Protein AF-E1YMQ4-F1 (afdb_monomer)

Secondary structure (DSSP, 8-state):
--SEEEEEE-TTSSEEEEEETTS-EEEEESEEEEEETTTTEEEEE---

Nearest PDB structures (foldseek):
  3fp9-assembly3_G  TM=6.998E-01  e=6.666E-01  Mycobacterium tuberculosis
  5t0g-assembly1_E  TM=5.591E-01  e=1.585E+00  Homo sapiens
  5vgz-assembly1_A  TM=5.799E-01  e=2.941E+00  Homo sapiens
  6vw0-assembly1_C  TM=5.823E-01  e=3.328E+00  Mycobacterium tuberculosis
  6asg-assembly1_C  TM=5.744E-01  e=7.437E+00  Thermus thermophilus HB8

Foldseek 3Di:
DPQWDDWAQDPVNQWIWTAHPVGDIDIDGFDFPDDDVVVPDTDGDHDD

Solvent-accessible surface area (backbone atoms only — not comparable to full-atom values): 3038 Å² total; per-residue (Å²): 138,70,66,69,72,46,80,42,74,41,97,81,74,44,30,34,39,38,31,25,78,85,69,53,72,48,77,46,68,30,45,83,73,46,80,39,73,90,78,73,42,73,42,70,40,75,69,129

Sequence (48 aa):
MESVDVIEPEEDQKSYRLVSIFGDQKIIRGRIRLMNLVDHKILFEKHE

Mean predicted aligned error: 3.32 Å

Structure (mmCIF, N/CA/C/O backbone):
data_AF-E1YMQ4-F1
#
_entry.id   AF-E1YMQ4-F1
#
loop_
_atom_site.group_PDB
_atom_site.id
_atom_site.type_symbol
_atom_site.label_atom_id
_atom_site.label_alt_id
_atom_site.label_comp_id
_atom_site.label_asym_id
_atom_site.label_entity_id
_atom_site.label_seq_id
_atom_site.pdbx_PDB_ins_code
_atom_site.Cartn_x
_atom_site.Cartn_y
_atom_site.Cartn_z
_atom_site.occupancy
_atom_site.B_iso_or_equiv
_atom_site.auth_seq_id
_atom_site.auth_comp_id
_atom_site.auth_asym_id
_atom_site.auth_atom_id
_atom_site.pdbx_PDB_model_num
ATOM 1 N N . MET A 1 1 ? -1.752 6.695 -6.526 1.00 86.88 1 MET A N 1
ATOM 2 C CA . MET A 1 1 ? -0.317 6.552 -6.217 1.00 86.88 1 MET A CA 1
ATOM 3 C C . MET A 1 1 ? 0.217 5.581 -7.237 1.00 86.88 1 MET A C 1
ATOM 5 O O . MET A 1 1 ? -0.488 4.625 -7.538 1.00 86.88 1 MET A O 1
ATOM 9 N N . GLU A 1 2 ? 1.364 5.882 -7.819 1.00 90.94 2 GLU A N 1
ATOM 10 C CA . GLU A 1 2 ? 1.952 5.108 -8.912 1.00 90.94 2 GLU A CA 1
ATOM 11 C C . GLU A 1 2 ? 3.201 4.384 -8.407 1.00 90.94 2 GLU A C 1
ATOM 13 O O . GLU A 1 2 ? 3.758 4.774 -7.380 1.00 90.94 2 GLU A O 1
ATOM 18 N N . SER A 1 3 ? 3.598 3.316 -9.104 1.00 93.56 3 SER A N 1
ATOM 19 C CA . SER A 1 3 ? 4.814 2.539 -8.820 1.00 93.56 3 SER A CA 1
ATOM 20 C C . SER A 1 3 ? 4.974 2.142 -7.344 1.00 93.56 3 SER A C 1
ATOM 22 O O . SER A 1 3 ? 6.035 2.325 -6.747 1.00 93.56 3 SER A O 1
ATOM 24 N N . VAL A 1 4 ? 3.889 1.642 -6.744 1.00 94.94 4 VAL A N 1
ATOM 25 C CA . VAL A 1 4 ? 3.884 1.132 -5.366 1.00 94.94 4 VAL A CA 1
ATOM 26 C C . VAL A 1 4 ? 4.661 -0.181 -5.313 1.00 94.94 4 VAL A C 1
ATOM 28 O O . VAL A 1 4 ? 4.380 -1.082 -6.098 1.00 94.94 4 VAL A O 1
ATOM 31 N N . ASP A 1 5 ? 5.602 -0.269 -4.379 1.00 94.31 5 ASP A N 1
ATOM 32 C CA . ASP A 1 5 ? 6.441 -1.445 -4.132 1.00 94.31 5 ASP A CA 1
ATOM 33 C C . ASP A 1 5 ? 5.932 -2.243 -2.928 1.00 94.31 5 ASP A C 1
ATOM 35 O O . ASP A 1 5 ? 5.744 -3.456 -2.987 1.00 94.31 5 ASP A O 1
ATOM 39 N N . VAL A 1 6 ? 5.628 -1.535 -1.836 1.00 94.81 6 VAL A N 1
ATOM 40 C CA . VAL A 1 6 ? 5.243 -2.141 -0.560 1.00 94.81 6 VAL A CA 1
ATOM 41 C C . VAL A 1 6 ? 3.898 -1.595 -0.100 1.00 94.81 6 VAL A C 1
ATOM 43 O O . VAL A 1 6 ? 3.642 -0.389 -0.151 1.00 94.81 6 VAL A O 1
ATOM 46 N N . ILE A 1 7 ? 3.038 -2.500 0.367 1.00 94.81 7 ILE A N 1
ATOM 47 C CA . ILE A 1 7 ? 1.780 -2.188 1.046 1.00 94.81 7 ILE A CA 1
ATOM 48 C C . ILE A 1 7 ? 1.774 -2.946 2.367 1.00 94.81 7 ILE A C 1
ATOM 50 O O . ILE A 1 7 ? 1.724 -4.174 2.375 1.00 94.81 7 ILE A O 1
ATOM 54 N N . GLU A 1 8 ? 1.785 -2.214 3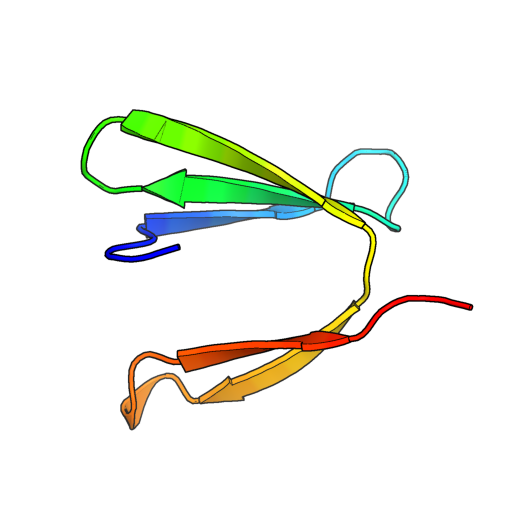.473 1.00 94.19 8 GLU A N 1
ATOM 55 C CA . GLU A 1 8 ? 1.770 -2.777 4.821 1.00 94.19 8 GLU A CA 1
ATOM 56 C C . GLU A 1 8 ? 0.525 -2.302 5.573 1.00 94.19 8 GLU A C 1
ATOM 58 O O . GLU A 1 8 ? 0.191 -1.117 5.501 1.00 94.19 8 GLU A O 1
ATOM 63 N N . PRO A 1 9 ? -0.196 -3.191 6.276 1.00 93.62 9 PRO A N 1
ATOM 64 C CA . PRO A 1 9 ? -1.227 -2.767 7.210 1.00 93.62 9 PRO A CA 1
ATOM 65 C C . PRO A 1 9 ? -0.582 -2.075 8.417 1.00 93.62 9 PRO A C 1
ATO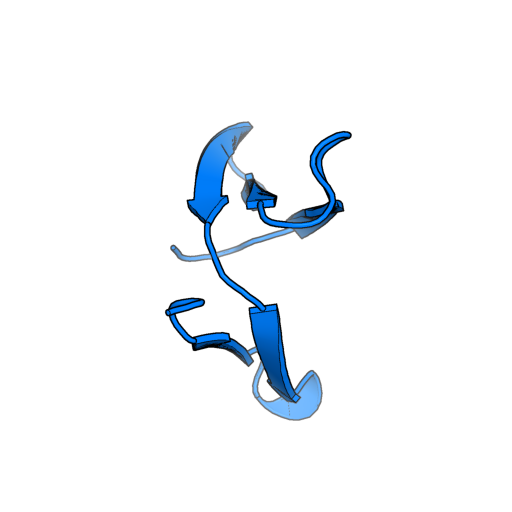M 67 O O . PRO A 1 9 ? 0.425 -2.540 8.947 1.00 93.62 9 PRO A O 1
ATOM 70 N N . GLU A 1 10 ? -1.183 -0.978 8.860 1.00 94.00 10 GLU A N 1
ATOM 71 C CA . GLU A 1 10 ? -0.794 -0.298 10.096 1.00 94.00 10 GLU A CA 1
ATOM 72 C C . GLU A 1 10 ? -1.347 -1.036 11.328 1.00 94.00 10 GLU A C 1
ATOM 74 O O . GLU A 1 10 ? -2.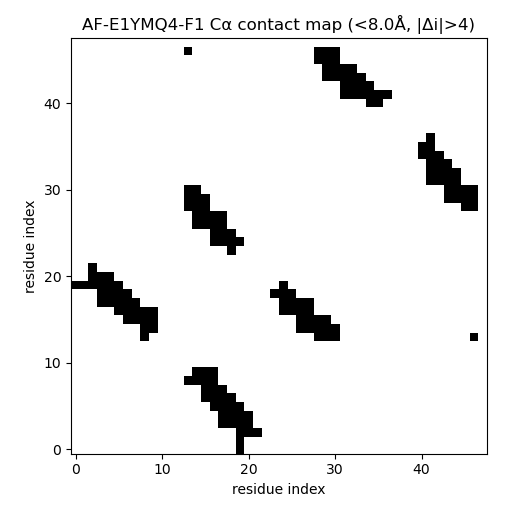245 -1.880 11.227 1.00 94.00 10 GLU A O 1
ATOM 79 N N . GLU A 1 11 ? -0.851 -0.679 12.518 1.00 90.62 11 GLU A N 1
ATOM 80 C CA . GLU A 1 11 ? -1.285 -1.282 13.790 1.00 90.62 11 GLU A CA 1
ATOM 81 C C . GLU A 1 11 ? -2.800 -1.157 14.027 1.00 90.62 11 GLU A C 1
ATOM 83 O O . GLU A 1 11 ? -3.406 -2.015 14.670 1.00 90.62 11 GLU A O 1
ATOM 88 N N . ASP A 1 12 ? -3.431 -0.115 13.474 1.00 85.25 12 ASP A N 1
ATOM 89 C CA . ASP A 1 12 ? -4.868 0.128 13.613 1.00 85.25 12 ASP A CA 1
ATOM 90 C C . ASP A 1 12 ? -5.752 -0.824 12.784 1.00 85.25 12 ASP A C 1
ATOM 92 O O . ASP A 1 12 ? -6.977 -0.779 12.925 1.00 85.25 12 ASP A O 1
ATOM 96 N N . GLN 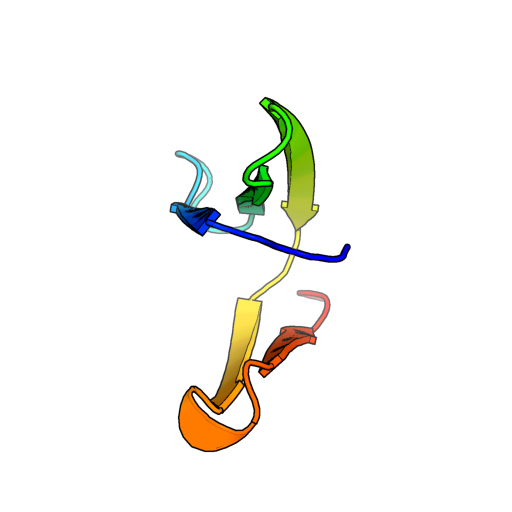A 1 13 ? -5.152 -1.667 11.928 1.00 82.12 13 GLN A N 1
ATOM 97 C CA . GLN A 1 13 ? -5.798 -2.597 10.984 1.00 82.12 13 GLN A CA 1
ATOM 98 C C . GLN A 1 13 ? -6.849 -1.964 10.052 1.00 82.12 13 GLN A C 1
ATOM 100 O O . GLN A 1 13 ? -7.579 -2.665 9.350 1.00 82.12 13 GLN A O 1
ATOM 105 N N . LYS A 1 14 ? -6.947 -0.635 10.036 1.00 88.31 14 LYS A N 1
ATOM 106 C CA . LYS A 1 14 ? -7.913 0.155 9.257 1.00 88.31 14 LYS A CA 1
ATOM 107 C C . LYS A 1 14 ? -7.216 1.051 8.247 1.00 88.31 14 LYS A C 1
ATOM 109 O O . LYS A 1 14 ? -7.879 1.694 7.426 1.00 88.31 14 LYS A O 1
ATOM 114 N N . SER A 1 15 ? -5.896 1.124 8.325 1.00 93.38 15 SER A N 1
ATOM 115 C CA . SER A 1 15 ? -5.056 1.853 7.406 1.00 93.38 15 SER A CA 1
ATOM 116 C C . SER A 1 15 ? -3.925 1.004 6.854 1.00 93.38 15 SER A C 1
ATOM 118 O O . SER A 1 15 ? -3.528 -0.017 7.412 1.00 93.38 15 SER A O 1
ATOM 120 N N . TYR A 1 16 ? -3.456 1.442 5.694 1.00 94.94 16 TYR A N 1
ATOM 121 C CA . TYR A 1 16 ? -2.350 0.853 4.972 1.00 94.94 16 TYR A CA 1
ATOM 122 C C . TYR A 1 16 ? -1.328 1.934 4.671 1.00 94.94 16 TYR A C 1
ATOM 124 O O . TYR A 1 16 ? -1.686 3.025 4.208 1.00 94.94 16 TYR A O 1
ATOM 132 N N . ARG A 1 17 ? -0.060 1.597 4.872 1.00 95.44 17 ARG A N 1
ATOM 133 C CA . ARG A 1 17 ? 1.082 2.358 4.393 1.00 95.44 17 ARG A CA 1
ATOM 134 C C . ARG A 1 17 ? 1.495 1.831 3.034 1.00 95.44 17 ARG A C 1
ATOM 136 O O . ARG A 1 17 ? 1.773 0.648 2.867 1.00 95.44 17 ARG A O 1
ATOM 143 N N . LEU A 1 18 ? 1.527 2.732 2.065 1.00 95.88 18 LEU A N 1
ATOM 144 C CA . LEU A 1 18 ? 2.032 2.479 0.728 1.00 95.88 18 LEU A CA 1
ATOM 145 C C . LEU A 1 18 ? 3.393 3.142 0.595 1.00 95.88 18 LEU A C 1
ATOM 147 O O . LEU A 1 18 ? 3.530 4.326 0.911 1.00 95.88 18 LEU A O 1
ATOM 151 N N . VAL A 1 19 ? 4.362 2.390 0.090 1.00 96.62 19 VAL A N 1
ATOM 152 C CA . VAL A 1 19 ? 5.701 2.878 -0.236 1.00 96.62 19 VAL A CA 1
ATOM 153 C C . VAL A 1 19 ? 5.915 2.690 -1.729 1.00 96.62 19 VAL A C 1
ATOM 155 O O . VAL A 1 19 ? 5.705 1.597 -2.258 1.00 96.62 19 VAL A O 1
ATOM 158 N N . SER A 1 20 ? 6.280 3.761 -2.427 1.00 95.50 20 SER A N 1
ATOM 159 C CA . SER A 1 20 ? 6.674 3.673 -3.836 1.00 95.50 20 SER A CA 1
ATOM 160 C C . SER A 1 20 ? 8.131 3.251 -3.980 1.00 95.50 20 SER A C 1
ATOM 162 O O . SER A 1 20 ? 8.941 3.477 -3.080 1.00 95.50 20 SER A O 1
ATOM 164 N N . ILE A 1 21 ? 8.490 2.754 -5.163 1.00 95.75 21 ILE A N 1
ATOM 165 C CA . ILE A 1 21 ? 9.888 2.476 -5.536 1.00 95.75 21 ILE A CA 1
ATOM 166 C C . ILE A 1 21 ? 10.794 3.722 -5.473 1.00 95.75 21 ILE A C 1
ATOM 168 O O . ILE A 1 21 ? 12.014 3.597 -5.460 1.00 95.75 21 ILE A O 1
ATOM 172 N N . PHE A 1 22 ? 10.211 4.926 -5.452 1.00 95.81 22 PHE A N 1
ATOM 173 C CA . PHE A 1 22 ? 10.934 6.198 -5.377 1.00 95.81 22 PHE A CA 1
ATOM 174 C C . PHE A 1 22 ? 11.120 6.697 -3.936 1.00 95.81 22 PHE A C 1
ATOM 176 O O . PHE A 1 22 ? 11.746 7.732 -3.723 1.00 95.81 22 PHE A O 1
ATOM 183 N N . GLY A 1 23 ? 10.591 5.973 -2.945 1.00 92.94 23 GLY A N 1
ATOM 184 C CA . GLY A 1 23 ? 10.677 6.322 -1.527 1.00 92.94 23 GLY A CA 1
ATOM 185 C C . GLY A 1 23 ? 9.509 7.158 -0.997 1.00 92.94 23 GLY A C 1
ATOM 186 O O . GLY A 1 23 ? 9.428 7.364 0.214 1.00 92.94 23 GLY A O 1
ATOM 187 N N . ASP A 1 24 ? 8.576 7.596 -1.853 1.00 95.75 24 ASP A N 1
ATOM 188 C CA . ASP A 1 24 ? 7.366 8.291 -1.398 1.00 95.75 24 ASP A CA 1
ATOM 189 C C . ASP A 1 24 ? 6.499 7.370 -0.539 1.00 95.75 24 ASP A C 1
ATOM 191 O O . ASP A 1 24 ? 6.245 6.220 -0.913 1.00 95.75 24 ASP A O 1
ATOM 195 N N . G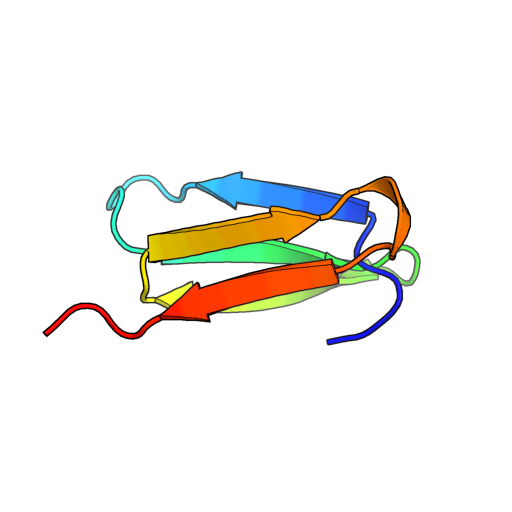LN A 1 25 ? 5.991 7.905 0.573 1.00 95.69 25 GLN A N 1
ATOM 196 C CA . GLN A 1 25 ? 5.122 7.183 1.498 1.00 95.69 25 GLN A CA 1
ATOM 197 C C . GLN A 1 25 ? 3.751 7.842 1.606 1.00 95.69 25 GLN A C 1
ATOM 199 O O . GLN A 1 25 ? 3.625 9.067 1.659 1.00 95.69 25 GLN A O 1
ATOM 204 N N . LYS A 1 26 ? 2.706 7.017 1.687 1.00 94.81 26 LYS A N 1
ATOM 205 C CA . LYS A 1 26 ? 1.338 7.481 1.909 1.00 94.81 26 LYS A CA 1
ATOM 206 C C . LYS A 1 26 ? 0.575 6.522 2.806 1.00 94.81 26 LYS A C 1
ATOM 208 O O . LYS A 1 26 ? 0.526 5.331 2.528 1.00 94.81 26 LYS A O 1
ATOM 213 N N . ILE A 1 27 ? -0.089 7.061 3.823 1.00 94.12 27 ILE A N 1
ATOM 214 C CA . ILE A 1 27 ? -1.038 6.307 4.644 1.00 94.12 27 ILE A CA 1
ATOM 215 C C . ILE A 1 27 ? -2.447 6.570 4.120 1.00 94.12 27 ILE A C 1
ATOM 217 O O . ILE A 1 27 ? -2.846 7.722 3.918 1.00 94.12 27 ILE A O 1
ATOM 221 N N . ILE A 1 28 ? -3.206 5.504 3.887 1.00 93.12 28 ILE A N 1
ATOM 222 C CA . ILE A 1 28 ? -4.624 5.582 3.532 1.00 93.12 28 ILE A CA 1
ATOM 223 C C . ILE A 1 28 ? -5.443 4.741 4.499 1.00 93.12 28 ILE A C 1
ATOM 225 O O . ILE A 1 28 ? -5.037 3.649 4.873 1.00 93.12 28 ILE A O 1
ATOM 229 N N . ARG A 1 29 ? -6.622 5.236 4.874 1.00 93.19 29 ARG A N 1
ATOM 230 C CA . ARG A 1 29 ? -7.627 4.457 5.604 1.00 93.19 29 ARG A CA 1
ATOM 231 C C . ARG A 1 29 ? -8.600 3.819 4.628 1.00 93.19 29 ARG A C 1
ATOM 233 O O . ARG A 1 29 ? -9.099 4.496 3.728 1.00 93.19 29 ARG A O 1
ATOM 240 N N . GLY A 1 30 ? -8.889 2.544 4.824 1.00 92.94 30 GLY A N 1
ATOM 241 C CA . GLY A 1 30 ? -9.771 1.776 3.960 1.00 92.94 30 GLY A CA 1
ATOM 242 C C . GLY A 1 30 ? -9.498 0.288 4.067 1.00 92.94 30 GLY A C 1
ATOM 243 O O . GLY A 1 30 ? -8.671 -0.140 4.864 1.00 92.94 30 GLY A O 1
ATOM 244 N N . ARG A 1 31 ? -10.179 -0.496 3.234 1.00 91.94 31 ARG A N 1
ATOM 245 C CA . ARG A 1 31 ? -9.910 -1.928 3.064 1.00 91.94 31 ARG A CA 1
ATOM 246 C C . ARG A 1 31 ? -9.555 -2.229 1.615 1.00 91.94 31 ARG A C 1
ATOM 248 O O . ARG A 1 31 ? -10.028 -1.541 0.706 1.00 91.94 31 ARG A O 1
ATOM 255 N N . ILE A 1 32 ? -8.731 -3.251 1.393 1.00 92.62 32 ILE A N 1
ATOM 256 C CA . ILE A 1 32 ? -8.454 -3.743 0.040 1.00 92.62 32 ILE A CA 1
ATOM 257 C C . ILE A 1 32 ? -9.738 -4.378 -0.494 1.00 92.62 32 ILE A C 1
ATOM 259 O O . ILE A 1 32 ? -10.200 -5.394 0.019 1.00 92.62 32 ILE A O 1
ATOM 263 N N . ARG A 1 33 ? -10.316 -3.764 -1.527 1.00 94.44 33 ARG A N 1
ATOM 264 C CA . ARG A 1 33 ? -11.506 -4.263 -2.221 1.00 94.44 33 ARG A CA 1
ATOM 265 C C . ARG A 1 33 ? -11.136 -5.247 -3.325 1.00 94.44 33 ARG A C 1
ATOM 267 O O . ARG A 1 33 ? -11.838 -6.228 -3.540 1.00 94.44 33 ARG A O 1
ATOM 274 N N . LEU A 1 34 ? -10.061 -4.955 -4.058 1.00 94.94 34 LEU A N 1
ATOM 275 C CA . LEU A 1 34 ? -9.593 -5.775 -5.173 1.00 94.94 34 LEU A CA 1
ATOM 276 C C . LEU A 1 34 ? -8.071 -5.722 -5.272 1.00 94.94 34 LEU A C 1
ATOM 278 O O . LEU A 1 34 ? -7.475 -4.649 -5.182 1.00 94.94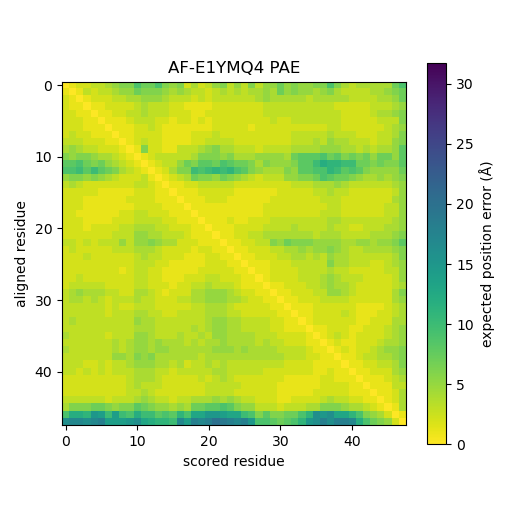 34 LEU A O 1
ATOM 282 N N . MET A 1 35 ? -7.468 -6.873 -5.551 1.00 94.38 35 MET A N 1
ATOM 283 C CA . MET A 1 35 ? -6.060 -7.002 -5.900 1.00 94.38 35 MET A CA 1
ATOM 284 C C . MET A 1 35 ? -5.960 -7.693 -7.263 1.00 94.38 35 MET A C 1
ATOM 286 O O . MET A 1 35 ? -6.166 -8.898 -7.372 1.00 94.38 35 MET A O 1
ATOM 290 N N . ASN A 1 36 ? -5.688 -6.917 -8.311 1.00 94.50 36 ASN A N 1
ATOM 291 C CA . ASN A 1 36 ? -5.470 -7.416 -9.664 1.00 94.50 36 ASN A CA 1
ATOM 292 C C . ASN A 1 36 ? -3.992 -7.237 -10.021 1.00 94.50 36 ASN A C 1
ATOM 294 O O . ASN A 1 36 ? -3.571 -6.187 -10.507 1.00 94.50 36 ASN A O 1
ATOM 298 N N . LEU A 1 37 ? -3.203 -8.270 -9.732 1.00 91.50 37 LEU A N 1
ATOM 299 C CA . LEU A 1 37 ? -1.751 -8.241 -9.909 1.00 91.50 37 LEU A CA 1
ATOM 300 C C . LEU A 1 37 ? -1.331 -8.333 -11.378 1.00 91.50 37 LEU A C 1
ATOM 302 O O . LEU A 1 37 ? -0.283 -7.808 -11.732 1.00 91.50 37 LEU A O 1
ATOM 306 N N . VAL A 1 38 ? -2.162 -8.930 -12.238 1.00 95.69 38 VAL A N 1
ATOM 307 C CA . VAL A 1 38 ? -1.911 -8.978 -13.688 1.00 95.69 38 VAL A CA 1
ATOM 308 C C . VAL A 1 38 ? -1.968 -7.566 -14.276 1.00 95.69 38 VAL A C 1
ATOM 310 O O . VAL A 1 38 ? -1.073 -7.160 -15.014 1.00 95.69 38 VAL A O 1
ATOM 313 N N . ASP A 1 39 ? -2.963 -6.777 -13.866 1.00 94.38 39 ASP A N 1
ATOM 314 C CA . ASP A 1 39 ? -3.111 -5.383 -14.297 1.00 94.38 39 ASP A CA 1
ATOM 315 C C . ASP A 1 39 ? -2.337 -4.389 -13.421 1.00 94.38 39 ASP A C 1
ATOM 317 O O . ASP A 1 39 ? -2.481 -3.179 -13.602 1.00 94.38 39 ASP A O 1
ATOM 321 N N . HIS A 1 40 ? -1.534 -4.878 -12.468 1.00 92.94 40 HIS A N 1
ATOM 322 C CA . HIS A 1 40 ? -0.744 -4.062 -11.542 1.00 92.94 40 HIS A CA 1
ATOM 323 C C . HIS A 1 40 ? -1.597 -3.028 -10.780 1.00 92.94 40 HIS A C 1
ATOM 325 O O . HIS A 1 40 ? -1.198 -1.880 -10.573 1.00 92.94 40 HIS A O 1
ATOM 331 N N . LYS A 1 41 ? -2.815 -3.418 -10.381 1.00 93.19 41 LYS A N 1
ATOM 332 C CA . LYS A 1 41 ? -3.801 -2.537 -9.743 1.00 93.19 41 LYS A CA 1
ATOM 333 C C . LYS A 1 41 ? -4.300 -3.105 -8.426 1.00 93.19 41 LYS A C 1
ATOM 335 O O . LYS A 1 41 ? -4.783 -4.232 -8.350 1.00 93.19 41 LYS A O 1
ATOM 340 N N . ILE A 1 42 ? -4.281 -2.258 -7.403 1.00 94.31 42 ILE A N 1
ATOM 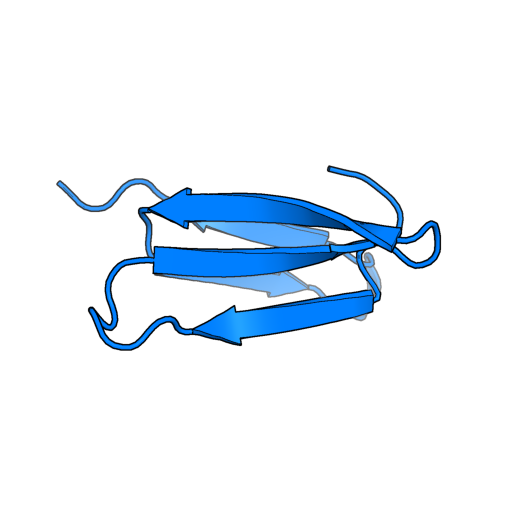341 C CA . ILE A 1 42 ? -4.890 -2.531 -6.102 1.00 94.31 42 ILE A CA 1
ATOM 342 C C . ILE A 1 42 ? -5.912 -1.433 -5.829 1.00 94.31 42 ILE A C 1
ATOM 344 O O . ILE A 1 42 ? -5.597 -0.244 -5.886 1.00 94.31 42 ILE A O 1
ATOM 348 N N . LEU A 1 43 ? -7.156 -1.838 -5.580 1.00 94.62 43 LEU A N 1
ATOM 349 C CA . LEU A 1 43 ? -8.262 -0.933 -5.296 1.00 94.62 43 LEU A CA 1
ATOM 350 C C . LEU A 1 43 ? -8.595 -0.991 -3.814 1.00 94.62 43 LEU A C 1
ATOM 352 O O . LEU A 1 43 ? -8.908 -2.052 -3.271 1.00 94.62 43 LEU A O 1
ATOM 356 N N . PHE A 1 44 ? -8.590 0.182 -3.197 1.00 94.38 44 PHE A N 1
ATOM 357 C CA . PHE A 1 44 ? -9.049 0.388 -1.835 1.00 94.38 44 PHE A CA 1
ATOM 358 C C . PHE A 1 44 ? -10.435 1.018 -1.858 1.00 94.38 44 PHE A C 1
ATOM 360 O O . PHE A 1 44 ? -10.726 1.868 -2.702 1.00 94.38 44 PHE A O 1
ATOM 367 N N . GLU A 1 45 ? -11.274 0.634 -0.907 1.00 94.38 45 GLU A N 1
ATOM 368 C CA . GLU A 1 4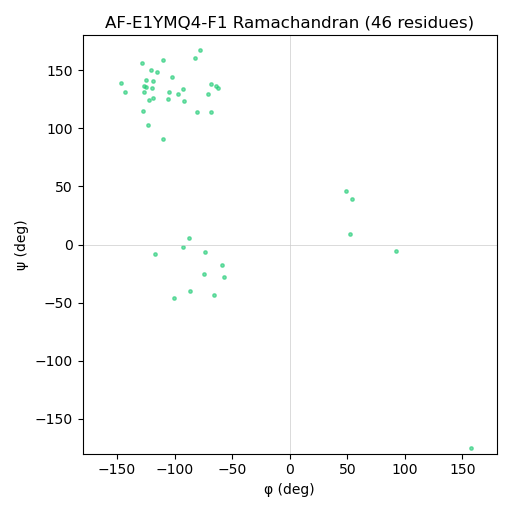5 ? -12.528 1.328 -0.633 1.00 94.38 45 GLU A CA 1
ATOM 369 C C . GLU A 1 45 ? -12.502 1.956 0.757 1.00 94.38 45 GLU A C 1
ATOM 371 O O . GLU A 1 45 ? -11.841 1.450 1.670 1.00 94.38 45 GLU A O 1
ATOM 376 N N . LYS A 1 46 ? -13.195 3.090 0.903 1.00 89.19 46 LYS A N 1
ATOM 377 C CA . LYS A 1 46 ? -13.338 3.743 2.204 1.00 89.19 46 LYS A CA 1
ATOM 378 C C . LYS A 1 46 ? -14.082 2.807 3.148 1.00 89.19 46 LYS A C 1
ATOM 380 O O . LYS A 1 46 ? -15.094 2.222 2.776 1.00 89.19 46 LYS A O 1
ATOM 385 N N . HIS A 1 47 ? -13.559 2.700 4.361 1.00 71.56 47 HIS A N 1
ATOM 386 C CA . HIS A 1 47 ? -14.273 2.089 5.465 1.00 71.56 47 HIS A CA 1
ATOM 387 C C . HIS A 1 47 ? -15.240 3.148 6.011 1.00 71.56 47 HIS A C 1
ATOM 389 O O . HIS A 1 47 ? -14.776 4.198 6.463 1.00 71.56 47 HIS A O 1
ATOM 395 N N . GLU A 1 48 ? -16.548 2.918 5.879 1.00 60.88 48 GLU A N 1
ATOM 396 C CA . GLU A 1 48 ? -17.568 3.632 6.667 1.00 60.88 48 GLU 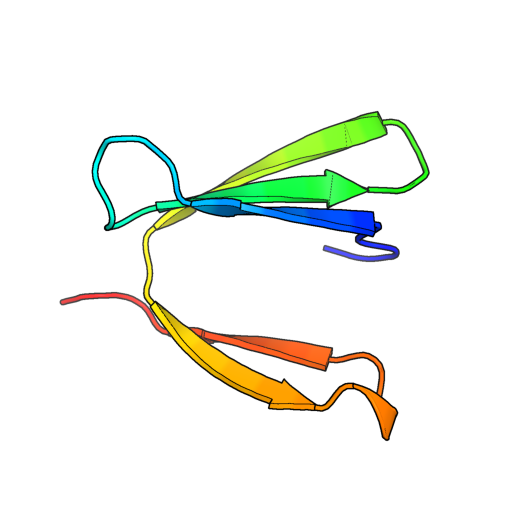A CA 1
ATOM 397 C C . GLU A 1 48 ? -17.575 3.123 8.116 1.00 60.88 48 GLU A C 1
ATOM 399 O O . GLU A 1 48 ? -17.174 1.947 8.339 1.00 60.88 48 GLU A O 1
#

InterPro domains:
  IPR019300 CO dehydrogenase accessory protein CooT [PF10133] (1-44)

Radius of gyration: 10.63 Å; Cα contacts (8 Å, |Δi|>4): 83; chains: 1; bounding box: 28×17×28 Å

pLDDT: mean 92.17, std 6.19, range [60.88, 96.62]

Organism: NCBI:txid201089